Protein AF-A0A6C0C0B2-F1 (afdb_monomer_lite)

Foldseek 3Di:
DPPVLVVLVVVLVVLVVLLVVLLVQLVVLQVVLVVCVPVDLVSSLVSLVSSLVSLVVSLVSLVVNLVVLVVVLVVVVVDPVSNVVSVVSSVVSVVSNVVSVVSNVVSVVVNVVSVVD

Sequence (117 aa):
MDDTHKNIIMFYHTTLRNVGLYTSISFGALGYSRYYRGKSQSYNIGLIIVGLMFNLIAFIINYYFLDDMKSLLHAYKENPDASESLDKWMLIPQVVIVLQISLFLFGTYTLFKNIRQ

Organism: NCBI:txid1070528

Secondary structure (DSSP, 8-state):
-HHHHHHHHHHHHHHHHHHHHHHHHHHHHHHHHHHTTTT-HHHHHHHHHHHHHHHHHHHHHHHHHHHHHHHHHHHTTT-HHHHHHHHHHHHHHHHHHHHHHHHHHHHHHHHHHHHH-

Radius of gyration: 18.19 Å; chains: 1; bounding box: 47×22×54 Å

Structure (mmCIF, N/CA/C/O backbone):
data_AF-A0A6C0C0B2-F1
#
_entry.id   AF-A0A6C0C0B2-F1
#
loop_
_atom_site.group_PDB
_atom_site.id
_atom_site.type_symbol
_atom_site.label_atom_id
_atom_site.label_alt_id
_atom_site.label_comp_id
_atom_site.label_asym_id
_atom_site.label_entity_id
_atom_site.label_seq_id
_atom_site.pdbx_PDB_ins_code
_atom_site.Cartn_x
_atom_site.Cartn_y
_atom_site.Cartn_z
_atom_site.occupancy
_atom_site.B_iso_or_equiv
_atom_site.auth_seq_id
_atom_site.auth_comp_id
_atom_site.auth_asym_id
_atom_site.auth_atom_id
_atom_site.pdbx_PDB_model_num
ATOM 1 N N . MET A 1 1 ? 24.454 -4.643 -20.099 1.00 52.69 1 MET A N 1
ATOM 2 C CA . MET A 1 1 ? 23.109 -5.260 -20.027 1.00 52.69 1 MET A CA 1
ATOM 3 C C . MET A 1 1 ? 22.762 -5.739 -18.614 1.00 52.69 1 MET A C 1
ATOM 5 O O . MET A 1 1 ? 21.592 -5.679 -18.270 1.00 52.69 1 MET A O 1
ATOM 9 N N . ASP A 1 2 ? 23.743 -6.129 -17.788 1.00 63.12 2 ASP A N 1
ATOM 10 C CA . ASP A 1 2 ? 23.536 -6.631 -16.413 1.00 63.12 2 ASP A CA 1
ATOM 11 C C . ASP A 1 2 ? 23.046 -5.559 -15.407 1.00 63.12 2 ASP A C 1
ATOM 13 O O . ASP A 1 2 ? 22.065 -5.764 -14.692 1.00 63.12 2 ASP A O 1
ATOM 17 N N . ASP A 1 3 ? 23.643 -4.360 -15.414 1.00 75.88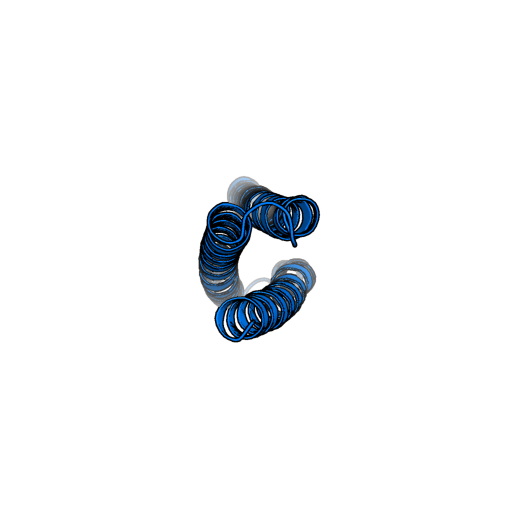 3 ASP A N 1
ATOM 18 C CA . ASP A 1 3 ? 23.354 -3.334 -14.394 1.00 7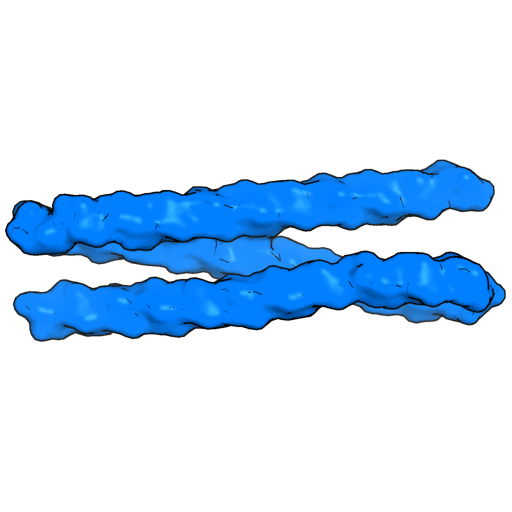5.88 3 ASP A CA 1
ATOM 19 C C . ASP A 1 3 ? 21.918 -2.793 -14.441 1.00 75.88 3 ASP A C 1
ATOM 21 O O . ASP A 1 3 ? 21.278 -2.608 -13.406 1.00 75.88 3 ASP A O 1
ATOM 25 N N . THR A 1 4 ? 21.373 -2.559 -15.637 1.00 75.25 4 THR A N 1
ATOM 26 C CA . THR A 1 4 ? 20.016 -2.018 -15.793 1.00 75.25 4 THR A CA 1
ATOM 27 C C . THR A 1 4 ? 18.958 -3.011 -15.318 1.00 75.25 4 THR A C 1
ATOM 29 O O . THR A 1 4 ? 18.034 -2.627 -14.603 1.00 75.25 4 THR A O 1
ATOM 32 N N . HIS A 1 5 ? 19.115 -4.294 -15.653 1.00 74.38 5 HIS A N 1
ATOM 33 C CA . HIS A 1 5 ? 18.207 -5.350 -15.206 1.00 74.38 5 HIS A CA 1
ATOM 34 C C . HIS A 1 5 ? 18.257 -5.521 -13.681 1.00 74.38 5 HIS A C 1
ATOM 36 O O . HIS A 1 5 ? 17.222 -5.542 -13.012 1.00 74.38 5 HIS A O 1
ATOM 42 N N . LYS A 1 6 ? 19.469 -5.535 -13.115 1.00 81.31 6 LYS A N 1
ATOM 43 C CA . LYS A 1 6 ? 19.694 -5.581 -11.668 1.00 81.31 6 LYS A CA 1
ATOM 44 C C . LYS A 1 6 ? 19.057 -4.395 -10.940 1.00 81.31 6 LYS A C 1
ATOM 46 O O . LYS A 1 6 ? 18.427 -4.589 -9.901 1.00 81.31 6 LYS A O 1
ATOM 51 N N . ASN A 1 7 ? 19.174 -3.184 -11.484 1.00 83.12 7 ASN A N 1
ATOM 52 C CA . ASN A 1 7 ? 18.570 -1.984 -10.900 1.00 83.12 7 ASN A CA 1
ATOM 53 C C . ASN A 1 7 ? 17.037 -2.040 -10.917 1.00 83.12 7 ASN A C 1
ATOM 55 O O . ASN A 1 7 ? 16.413 -1.664 -9.927 1.00 83.12 7 ASN A O 1
ATOM 59 N N . ILE A 1 8 ? 16.429 -2.563 -11.987 1.00 82.12 8 ILE A N 1
ATOM 60 C CA . ILE A 1 8 ? 14.972 -2.752 -12.075 1.00 82.12 8 ILE A CA 1
ATOM 61 C C . ILE A 1 8 ? 14.492 -3.754 -11.018 1.00 82.12 8 ILE A C 1
ATOM 63 O O . ILE A 1 8 ? 13.527 -3.479 -10.308 1.00 82.12 8 ILE A O 1
ATOM 67 N N . ILE A 1 9 ? 15.185 -4.884 -10.853 1.00 83.31 9 ILE A N 1
ATOM 68 C CA . ILE A 1 9 ? 14.850 -5.882 -9.824 1.00 83.31 9 ILE A CA 1
ATOM 69 C C . ILE A 1 9 ? 15.029 -5.305 -8.412 1.00 83.31 9 ILE A C 1
ATOM 71 O O . ILE A 1 9 ? 14.203 -5.527 -7.525 1.00 83.31 9 ILE A O 1
ATOM 75 N N . MET A 1 10 ? 16.089 -4.528 -8.183 1.00 88.00 10 MET A N 1
ATOM 76 C CA . MET A 1 10 ? 16.324 -3.884 -6.891 1.00 88.00 10 MET A CA 1
ATOM 77 C C . MET A 1 10 ? 15.243 -2.848 -6.566 1.00 88.00 10 MET A C 1
ATOM 79 O O . MET A 1 10 ? 14.731 -2.827 -5.442 1.00 88.00 10 MET A O 1
ATOM 83 N N . PHE A 1 11 ? 14.866 -2.024 -7.548 1.00 87.12 11 PHE A N 1
ATOM 84 C CA . PHE A 1 11 ? 13.743 -1.098 -7.439 1.00 87.12 11 PHE A CA 1
ATOM 85 C C . PHE A 1 11 ? 12.451 -1.856 -7.130 1.00 87.12 11 PHE A C 1
ATOM 87 O O . PHE A 1 11 ? 11.748 -1.499 -6.187 1.00 87.12 11 PHE A O 1
ATOM 94 N N . TYR A 1 12 ? 12.203 -2.965 -7.833 1.00 89.19 12 TYR A N 1
ATOM 95 C CA . TYR A 1 12 ? 11.045 -3.818 -7.605 1.00 89.19 12 TYR A CA 1
ATOM 96 C C . TYR A 1 12 ? 10.952 -4.297 -6.151 1.00 89.19 12 TYR A C 1
ATOM 98 O O . TYR A 1 12 ? 9.954 -4.056 -5.470 1.00 89.19 12 TYR A O 1
ATOM 106 N N . HIS A 1 13 ? 12.010 -4.928 -5.637 1.00 89.75 13 HIS A N 1
ATOM 107 C CA . HIS A 1 13 ? 12.016 -5.445 -4.268 1.00 89.75 13 HIS A CA 1
ATOM 108 C C . HIS A 1 13 ? 11.905 -4.339 -3.218 1.00 89.75 13 HIS A C 1
ATOM 110 O O . HIS A 1 13 ? 11.220 -4.514 -2.207 1.00 89.75 13 HIS A O 1
ATOM 116 N N . THR A 1 14 ? 12.558 -3.199 -3.449 1.00 92.38 14 THR A N 1
ATOM 117 C CA . THR A 1 14 ? 12.525 -2.061 -2.522 1.00 92.38 14 THR A CA 1
ATOM 118 C C . THR A 1 14 ? 11.125 -1.463 -2.446 1.00 92.38 14 THR A C 1
ATOM 120 O O . THR A 1 14 ? 10.603 -1.244 -1.350 1.00 92.38 14 THR A O 1
ATOM 123 N N . THR A 1 15 ? 10.475 -1.268 -3.592 1.00 92.12 15 THR A N 1
ATOM 124 C CA . THR A 1 15 ? 9.113 -0.739 -3.643 1.00 92.12 15 THR A CA 1
ATOM 125 C C . THR A 1 15 ? 8.116 -1.718 -3.034 1.00 92.12 15 THR A C 1
ATOM 127 O O . THR A 1 15 ? 7.322 -1.317 -2.183 1.00 92.12 15 THR A O 1
ATOM 130 N N . LEU A 1 16 ? 8.218 -3.014 -3.347 1.00 91.19 16 LEU A N 1
ATOM 131 C CA . LEU A 1 16 ? 7.380 -4.048 -2.735 1.00 91.19 16 LEU A CA 1
ATOM 132 C C . LEU A 1 16 ? 7.517 -4.064 -1.202 1.00 91.19 16 LEU A C 1
ATOM 134 O O . LEU A 1 16 ? 6.519 -4.146 -0.485 1.00 91.19 16 LEU A O 1
ATOM 138 N N . ARG A 1 17 ? 8.744 -3.941 -0.681 1.00 92.50 17 ARG A N 1
ATOM 139 C CA . ARG A 1 17 ? 8.999 -3.854 0.763 1.00 92.50 17 ARG A CA 1
ATOM 140 C C . ARG A 1 17 ? 8.333 -2.628 1.383 1.00 92.50 17 ARG A C 1
ATOM 142 O O . ARG A 1 17 ? 7.746 -2.752 2.456 1.00 92.50 17 ARG A O 1
ATOM 149 N N . ASN A 1 18 ? 8.409 -1.470 0.728 1.00 93.94 18 ASN A N 1
ATOM 150 C CA . ASN A 1 18 ? 7.762 -0.247 1.208 1.00 93.94 18 ASN A CA 1
ATOM 151 C C . ASN A 1 18 ? 6.240 -0.407 1.239 1.00 93.94 18 ASN A C 1
ATOM 153 O O . ASN A 1 18 ? 5.612 -0.129 2.259 1.00 93.94 18 ASN A O 1
ATOM 157 N N . VAL A 1 19 ? 5.652 -0.934 0.163 1.00 94.56 19 VAL A N 1
ATOM 158 C CA . VAL A 1 19 ? 4.217 -1.238 0.096 1.00 94.56 19 VAL A CA 1
ATOM 159 C C . VAL A 1 19 ? 3.808 -2.191 1.224 1.00 94.56 19 VAL A C 1
ATOM 161 O O . VAL A 1 19 ? 2.823 -1.935 1.922 1.00 94.56 19 VAL A O 1
ATOM 164 N N . GLY A 1 20 ? 4.587 -3.251 1.455 1.00 93.19 20 GLY A N 1
ATOM 165 C CA . GLY A 1 20 ? 4.381 -4.184 2.560 1.00 93.19 20 GLY A CA 1
ATOM 166 C C . GLY A 1 20 ? 4.434 -3.498 3.926 1.00 93.19 20 GLY A C 1
ATOM 167 O O . GLY A 1 20 ? 3.509 -3.655 4.717 1.00 93.19 20 GLY A O 1
ATOM 168 N N . LEU A 1 21 ? 5.455 -2.673 4.178 1.00 95.25 21 LEU A N 1
ATOM 169 C CA . LEU A 1 21 ? 5.637 -1.947 5.438 1.00 95.25 21 LEU A CA 1
ATOM 170 C C . LEU A 1 21 ? 4.439 -1.045 5.761 1.00 95.25 21 LEU A C 1
ATOM 172 O O . LEU A 1 21 ? 3.878 -1.132 6.854 1.00 95.25 21 LEU A O 1
ATOM 176 N N . TYR A 1 22 ? 4.011 -0.212 4.810 1.00 94.44 22 TYR A N 1
ATOM 177 C CA . TYR A 1 22 ? 2.866 0.679 5.008 1.00 94.44 22 TYR A CA 1
ATOM 178 C C . TYR A 1 22 ? 1.557 -0.095 5.199 1.00 94.44 22 TYR A C 1
ATOM 180 O O . TYR A 1 22 ? 0.740 0.262 6.052 1.00 94.44 22 TYR A O 1
ATOM 188 N N . THR A 1 23 ? 1.386 -1.205 4.475 1.00 93.69 23 THR A N 1
ATOM 189 C CA . THR A 1 23 ? 0.226 -2.091 4.639 1.00 93.69 23 THR A CA 1
ATOM 190 C C . THR A 1 23 ? 0.226 -2.758 6.021 1.00 93.69 23 THR A C 1
ATOM 192 O O . THR A 1 23 ? -0.818 -2.821 6.667 1.00 93.69 23 THR A O 1
ATOM 195 N N . SER A 1 24 ? 1.381 -3.196 6.536 1.00 94.69 24 SER A N 1
ATOM 196 C CA . SER A 1 24 ? 1.502 -3.767 7.885 1.00 94.69 24 SER A CA 1
ATOM 197 C C . SER A 1 24 ? 1.193 -2.748 8.980 1.00 94.69 24 SER A C 1
ATOM 199 O O . SER A 1 24 ? 0.483 -3.080 9.929 1.00 94.69 24 SER A O 1
ATOM 201 N N . ILE A 1 25 ? 1.668 -1.505 8.844 1.00 94.38 25 ILE A N 1
ATOM 202 C CA . ILE A 1 25 ? 1.347 -0.422 9.788 1.00 94.38 25 ILE A CA 1
ATOM 203 C C . ILE A 1 25 ? -0.158 -0.143 9.774 1.00 94.38 25 ILE A C 1
ATOM 205 O O . ILE A 1 25 ? -0.773 -0.033 10.836 1.00 94.38 25 ILE A O 1
ATOM 209 N N . SER A 1 26 ? -0.769 -0.094 8.587 1.00 94.12 26 SER A N 1
ATOM 210 C CA . SER A 1 26 ? -2.217 0.052 8.445 1.00 94.12 26 SER A CA 1
ATOM 211 C C . SER A 1 26 ? -2.984 -1.057 9.171 1.00 94.12 26 SER A C 1
ATOM 213 O O . SER A 1 26 ? -3.853 -0.778 10.003 1.00 94.12 26 SER A O 1
ATOM 215 N N . PHE A 1 27 ? -2.623 -2.317 8.913 1.00 92.38 27 PHE A N 1
ATOM 216 C CA . PHE A 1 27 ? -3.234 -3.479 9.554 1.00 92.38 27 PHE A CA 1
ATOM 217 C C . PHE A 1 27 ? -3.060 -3.450 11.075 1.00 92.38 27 PHE A C 1
ATOM 219 O O . PHE A 1 27 ? -4.006 -3.739 11.809 1.00 92.38 27 PHE A O 1
ATOM 226 N N . GLY A 1 28 ? -1.872 -3.068 11.550 1.00 93.81 28 GLY A N 1
ATOM 227 C CA . GLY A 1 28 ? -1.568 -2.908 12.968 1.00 93.81 28 GLY A CA 1
ATOM 228 C C . GLY A 1 28 ? -2.438 -1.840 13.627 1.00 93.81 28 GLY A C 1
ATOM 229 O O . GLY A 1 28 ? -3.034 -2.102 14.668 1.00 93.81 28 GLY A O 1
ATOM 230 N N . ALA A 1 29 ? -2.591 -0.673 12.997 1.00 92.44 29 ALA A N 1
ATOM 231 C CA . ALA A 1 29 ? -3.441 0.404 13.500 1.00 92.44 29 ALA A CA 1
ATOM 232 C C . ALA A 1 29 ? -4.924 -0.008 13.554 1.00 92.44 29 ALA A C 1
ATOM 234 O O . ALA A 1 29 ? -5.578 0.179 14.582 1.00 92.44 29 ALA A O 1
ATOM 235 N N . LEU A 1 30 ? -5.440 -0.649 12.498 1.00 90.75 30 LEU A N 1
ATOM 236 C CA . LEU A 1 30 ? -6.809 -1.183 12.457 1.00 90.75 30 LEU A CA 1
ATOM 237 C C . LEU A 1 30 ? -7.032 -2.306 13.481 1.00 90.75 30 LEU A C 1
ATOM 239 O O . LEU A 1 30 ? -8.107 -2.412 14.070 1.00 90.75 30 LEU A O 1
ATOM 243 N N . GLY A 1 31 ? -6.030 -3.157 13.705 1.00 90.50 31 GLY A N 1
ATOM 244 C CA . GLY A 1 31 ? -6.068 -4.201 14.726 1.00 90.50 31 GLY A CA 1
ATOM 245 C C . GLY A 1 31 ? -6.066 -3.615 16.137 1.00 90.50 31 GLY A C 1
ATOM 246 O O . GLY A 1 31 ? -6.897 -3.986 16.964 1.00 90.50 31 GLY A O 1
ATOM 247 N N . TYR A 1 32 ? -5.185 -2.648 16.395 1.00 90.44 32 TYR A N 1
ATOM 248 C CA . TYR A 1 32 ? -5.058 -1.981 17.688 1.00 90.44 32 TYR A CA 1
ATOM 249 C C . TYR A 1 32 ? -6.294 -1.144 18.034 1.00 90.44 32 TYR A C 1
ATOM 251 O O . TYR A 1 32 ? -6.711 -1.103 19.191 1.00 90.44 32 TYR A O 1
ATOM 259 N N . SER A 1 33 ? -6.967 -0.565 17.034 1.00 88.56 33 SER A N 1
ATOM 260 C CA . SER A 1 33 ? -8.239 0.133 17.243 1.00 88.56 33 SER A CA 1
ATOM 261 C C . SER A 1 33 ? -9.300 -0.780 17.880 1.00 88.56 33 SER A C 1
ATOM 263 O O . SER A 1 33 ? -10.067 -0.339 18.738 1.00 88.56 33 SER A O 1
ATOM 265 N N . ARG A 1 34 ? -9.301 -2.084 17.546 1.00 84.62 34 ARG A N 1
ATOM 266 C CA . ARG A 1 34 ? -10.241 -3.063 18.121 1.00 84.62 34 ARG A CA 1
ATOM 267 C C . ARG A 1 34 ? -10.048 -3.248 19.621 1.00 84.62 34 ARG A C 1
ATOM 269 O O . ARG A 1 34 ? -11.038 -3.452 20.314 1.00 84.62 34 ARG A O 1
ATOM 276 N N . TYR A 1 35 ? -8.819 -3.136 20.125 1.00 87.19 35 TYR A N 1
ATOM 277 C CA . TYR A 1 35 ? -8.537 -3.221 21.562 1.00 87.19 35 TYR A CA 1
ATOM 278 C C . TYR A 1 35 ? -9.179 -2.065 22.351 1.00 87.19 35 TYR A C 1
ATOM 280 O O . TYR A 1 35 ? -9.606 -2.247 23.492 1.00 87.19 35 TYR A O 1
ATOM 288 N N . TYR A 1 36 ? -9.295 -0.885 21.734 1.00 83.69 36 TYR A N 1
ATOM 289 C CA . TYR A 1 36 ? -9.916 0.300 22.338 1.00 83.69 36 TYR A CA 1
ATOM 290 C C . TYR A 1 36 ? -11.427 0.409 22.108 1.00 83.69 36 TYR A C 1
ATOM 292 O O . TYR A 1 36 ? -12.062 1.331 22.632 1.00 83.69 36 TYR A O 1
ATOM 300 N N . ARG A 1 37 ? -12.031 -0.527 21.367 1.00 78.44 37 ARG A N 1
ATOM 301 C CA . ARG A 1 37 ? -13.476 -0.542 21.125 1.00 78.44 37 ARG A CA 1
ATOM 302 C C . ARG A 1 37 ? -14.226 -0.703 22.454 1.00 78.44 37 ARG A C 1
ATOM 304 O O . ARG A 1 37 ? -14.021 -1.675 23.170 1.00 78.44 37 ARG A O 1
ATOM 311 N N . GLY A 1 38 ? -15.073 0.270 22.788 1.00 75.31 38 GLY A N 1
ATOM 312 C CA . GLY A 1 38 ? -15.833 0.305 24.045 1.00 75.31 38 GLY A CA 1
ATOM 313 C C . GLY A 1 38 ? -15.087 0.886 25.256 1.00 75.31 38 GLY A C 1
ATOM 314 O O . GLY A 1 38 ? -15.728 1.145 26.267 1.00 75.31 38 GLY A O 1
ATOM 315 N N . LYS A 1 39 ? -13.771 1.142 25.165 1.00 81.75 39 LYS A N 1
ATOM 316 C CA . LYS A 1 39 ? -13.011 1.856 26.212 1.00 81.75 39 LYS A CA 1
ATOM 317 C C . LYS A 1 39 ? -12.934 3.353 25.937 1.00 81.75 39 LYS A C 1
ATOM 319 O O . LYS A 1 39 ? -13.248 4.162 26.799 1.00 81.75 39 LYS A O 1
ATOM 324 N N . SER A 1 40 ? -12.500 3.723 24.732 1.00 84.12 40 SER A N 1
ATOM 325 C CA . SER A 1 40 ? -12.459 5.120 24.308 1.00 84.12 40 SER A CA 1
ATOM 326 C C . SER A 1 40 ? -12.738 5.243 22.817 1.00 84.12 40 SER A C 1
ATOM 328 O O . SER A 1 40 ? -11.965 4.780 21.974 1.00 84.12 40 SER A O 1
ATOM 330 N N . GLN A 1 41 ? -13.862 5.883 22.501 1.00 82.81 41 GLN A N 1
ATOM 331 C CA . GLN A 1 41 ? -14.335 6.063 21.132 1.00 82.81 41 GLN A CA 1
ATOM 332 C C . GLN A 1 41 ? -13.370 6.928 20.312 1.00 82.81 41 GLN A C 1
ATOM 334 O O . GLN A 1 41 ? -13.046 6.563 19.183 1.00 82.81 41 GLN A O 1
ATOM 339 N N . SER A 1 42 ? -12.825 7.997 20.902 1.00 85.00 42 SER A N 1
ATOM 340 C CA . SER A 1 42 ? -11.879 8.900 20.234 1.00 85.00 42 SER A CA 1
ATOM 341 C C . SER A 1 42 ? -10.591 8.191 19.809 1.00 85.00 42 SER A C 1
ATOM 343 O O . SER A 1 42 ? -10.153 8.353 18.671 1.00 85.00 42 SER A O 1
ATOM 345 N N . TYR A 1 43 ? -10.011 7.350 20.676 1.00 86.81 43 TYR A N 1
ATOM 346 C CA . TYR A 1 43 ? -8.799 6.590 20.341 1.00 86.81 43 TYR A CA 1
ATOM 347 C C . TYR A 1 43 ? -9.057 5.536 19.263 1.00 86.81 43 TYR A C 1
ATOM 349 O O . TYR A 1 43 ? -8.254 5.384 18.346 1.00 86.81 43 TYR A O 1
ATOM 357 N N . ASN A 1 44 ? -10.189 4.833 19.333 1.00 88.69 44 ASN A N 1
ATOM 358 C CA . ASN A 1 44 ? -10.565 3.859 18.311 1.00 88.69 44 ASN A CA 1
ATOM 359 C C . ASN A 1 44 ? -10.748 4.527 16.935 1.00 88.69 44 ASN A C 1
ATOM 361 O O . ASN A 1 44 ? -10.169 4.066 15.955 1.00 88.69 44 ASN A O 1
ATOM 365 N N . ILE A 1 45 ? -11.484 5.641 16.861 1.00 88.94 45 ILE A N 1
ATOM 366 C CA . ILE A 1 45 ? -11.677 6.396 15.612 1.00 88.94 45 ILE A CA 1
ATOM 367 C C . ILE A 1 45 ? -10.337 6.920 15.080 1.00 88.94 45 ILE A C 1
ATOM 369 O O . ILE A 1 45 ? -10.039 6.731 13.901 1.00 88.94 45 ILE A O 1
ATOM 373 N N . GLY A 1 46 ? -9.502 7.506 15.944 1.00 90.69 46 GLY A N 1
ATOM 374 C CA . GLY A 1 46 ? -8.183 8.011 15.560 1.00 90.69 46 GLY A CA 1
ATOM 375 C C . GLY A 1 46 ? -7.285 6.925 14.964 1.00 90.69 46 GLY A C 1
ATOM 376 O O . GLY A 1 46 ? -6.703 7.119 13.900 1.00 90.69 46 GLY A O 1
ATOM 377 N N . LEU A 1 47 ? -7.231 5.746 15.588 1.00 91.06 47 LEU A N 1
ATOM 378 C CA . LEU A 1 47 ? -6.446 4.614 15.089 1.00 91.06 47 LEU A CA 1
ATOM 379 C C . LEU A 1 47 ? -6.978 4.060 13.761 1.00 91.06 47 LEU A C 1
ATOM 381 O O . LEU A 1 47 ? -6.182 3.687 12.900 1.00 91.06 47 LEU A O 1
ATOM 385 N N . ILE A 1 48 ? -8.301 4.046 13.556 1.00 91.38 48 ILE A N 1
ATOM 386 C CA . ILE A 1 48 ? -8.891 3.661 12.264 1.00 91.38 48 ILE A CA 1
ATOM 387 C C . ILE A 1 48 ? -8.480 4.651 11.170 1.00 91.38 48 ILE A C 1
ATOM 389 O O . ILE A 1 48 ? -8.085 4.223 10.088 1.00 91.38 48 ILE A O 1
ATOM 393 N N . ILE A 1 49 ? -8.530 5.958 11.450 1.00 92.62 49 ILE A N 1
ATOM 394 C CA . ILE A 1 49 ? -8.118 7.003 10.500 1.00 92.62 49 ILE A CA 1
ATOM 395 C C . ILE A 1 49 ? -6.637 6.849 10.148 1.00 92.62 49 ILE A C 1
ATOM 397 O O . ILE A 1 49 ? -6.296 6.817 8.968 1.00 92.62 49 ILE A O 1
ATOM 401 N N . VAL A 1 50 ? -5.766 6.678 11.148 1.00 94.00 50 VAL A N 1
ATOM 402 C CA . VAL A 1 50 ? -4.330 6.438 10.931 1.00 94.00 50 VAL A CA 1
ATOM 403 C C . VAL A 1 50 ? -4.112 5.191 10.070 1.00 94.00 50 VAL A C 1
ATOM 405 O O . VAL A 1 50 ? -3.342 5.228 9.110 1.00 94.00 50 VAL A O 1
ATOM 408 N N . GLY A 1 51 ? -4.834 4.104 10.353 1.00 93.94 51 GLY A N 1
ATOM 409 C CA . GLY A 1 51 ? -4.776 2.887 9.550 1.00 93.94 51 GLY A CA 1
ATOM 410 C C . GLY A 1 51 ? -5.196 3.111 8.097 1.00 93.94 51 GLY A C 1
ATOM 411 O O . GLY A 1 51 ? -4.514 2.653 7.180 1.00 93.94 51 GLY A O 1
ATOM 412 N N . LEU A 1 52 ? -6.275 3.860 7.865 1.00 93.88 52 LEU A N 1
ATOM 413 C CA . LEU A 1 52 ? -6.743 4.207 6.523 1.00 93.88 52 LEU A CA 1
ATOM 414 C C . LEU A 1 52 ? -5.749 5.096 5.767 1.00 93.88 52 LEU A C 1
ATOM 416 O O . LEU A 1 52 ? -5.519 4.857 4.583 1.00 93.88 52 LEU A O 1
ATOM 420 N N . MET A 1 53 ? -5.122 6.066 6.438 1.00 95.38 53 MET A N 1
ATOM 421 C CA . MET A 1 53 ? -4.098 6.926 5.835 1.00 95.38 53 MET A CA 1
ATOM 422 C C . MET A 1 53 ? -2.883 6.120 5.378 1.00 95.38 53 MET A C 1
ATOM 424 O O . MET A 1 53 ? -2.444 6.263 4.239 1.00 95.38 53 MET A O 1
ATOM 428 N N . PHE A 1 54 ? -2.365 5.228 6.226 1.00 95.81 54 PHE A N 1
ATOM 429 C CA . PHE A 1 54 ? -1.240 4.374 5.847 1.00 95.81 54 PHE A CA 1
ATOM 430 C C . PHE A 1 54 ? -1.594 3.392 4.727 1.00 95.81 54 PHE A C 1
ATOM 432 O O . PHE A 1 54 ? -0.769 3.163 3.846 1.00 95.81 54 PHE A O 1
ATOM 439 N N . ASN A 1 55 ? -2.825 2.870 4.706 1.00 95.12 55 ASN A N 1
ATOM 440 C CA . ASN A 1 55 ? -3.288 2.038 3.595 1.00 95.12 55 ASN A CA 1
ATOM 441 C C . ASN A 1 55 ? -3.348 2.832 2.285 1.00 95.12 55 ASN A C 1
ATOM 443 O O . ASN A 1 55 ? -2.952 2.330 1.240 1.00 95.12 55 ASN A O 1
ATOM 447 N N . LEU A 1 56 ? -3.828 4.079 2.344 1.00 94.94 56 LEU A N 1
ATOM 448 C CA . LEU A 1 56 ? -3.911 4.955 1.179 1.00 94.94 56 LEU A CA 1
ATOM 449 C C . LEU A 1 56 ? -2.518 5.272 0.626 1.00 94.94 56 LEU A C 1
ATOM 451 O O . LEU A 1 56 ? -2.309 5.186 -0.577 1.00 94.94 56 LEU A O 1
ATOM 455 N N . ILE A 1 57 ? -1.549 5.565 1.497 1.00 94.56 57 ILE A N 1
ATOM 456 C CA . ILE A 1 57 ? -0.149 5.764 1.094 1.00 94.56 57 ILE A CA 1
ATOM 457 C C . ILE A 1 57 ? 0.400 4.495 0.430 1.00 94.56 57 ILE A C 1
ATOM 459 O O . ILE A 1 57 ? 0.986 4.572 -0.649 1.00 94.56 57 ILE A O 1
ATOM 463 N N . ALA A 1 58 ? 0.169 3.322 1.031 1.00 94.69 58 ALA A N 1
ATOM 464 C CA . ALA A 1 58 ? 0.595 2.043 0.467 1.00 94.69 58 ALA A CA 1
ATOM 465 C C . ALA A 1 58 ? -0.016 1.791 -0.921 1.00 94.69 58 ALA A C 1
ATOM 467 O O . ALA A 1 58 ? 0.670 1.298 -1.815 1.00 94.69 58 ALA A O 1
ATOM 468 N N . PHE A 1 59 ? -1.292 2.142 -1.095 1.00 94.69 59 PHE A N 1
ATOM 469 C CA . PHE A 1 59 ? -2.007 2.032 -2.361 1.00 94.69 59 PHE A CA 1
ATOM 470 C C . PHE A 1 59 ? -1.428 2.965 -3.423 1.00 94.69 59 PHE A C 1
ATOM 472 O O . PHE A 1 59 ? -1.169 2.519 -4.535 1.00 94.69 59 PHE A O 1
ATOM 479 N N . ILE A 1 60 ? -1.172 4.232 -3.086 1.00 94.75 60 ILE A N 1
ATOM 480 C CA . ILE A 1 60 ? -0.599 5.211 -4.020 1.00 94.75 60 ILE A CA 1
ATOM 481 C C . ILE A 1 60 ? 0.781 4.751 -4.503 1.00 94.75 60 ILE A C 1
ATOM 483 O O . ILE A 1 60 ? 1.038 4.750 -5.705 1.00 94.75 60 ILE A O 1
ATOM 487 N N . ILE A 1 61 ? 1.650 4.310 -3.586 1.00 93.69 61 ILE A N 1
ATOM 488 C CA . ILE A 1 61 ? 2.980 3.792 -3.941 1.00 93.69 61 ILE A CA 1
ATOM 489 C C . ILE A 1 61 ? 2.845 2.594 -4.886 1.00 93.69 61 ILE A C 1
ATOM 491 O O . ILE A 1 61 ? 3.519 2.542 -5.910 1.00 93.69 61 ILE A O 1
ATOM 495 N N . ASN A 1 62 ? 1.962 1.647 -4.566 1.00 93.75 62 ASN A N 1
ATOM 496 C CA . ASN A 1 62 ? 1.768 0.443 -5.369 1.00 93.75 62 ASN A CA 1
ATOM 497 C C . ASN A 1 62 ? 1.141 0.739 -6.746 1.00 93.75 62 ASN A C 1
ATOM 499 O O . ASN A 1 62 ? 1.477 0.093 -7.735 1.00 93.75 62 ASN A O 1
ATOM 50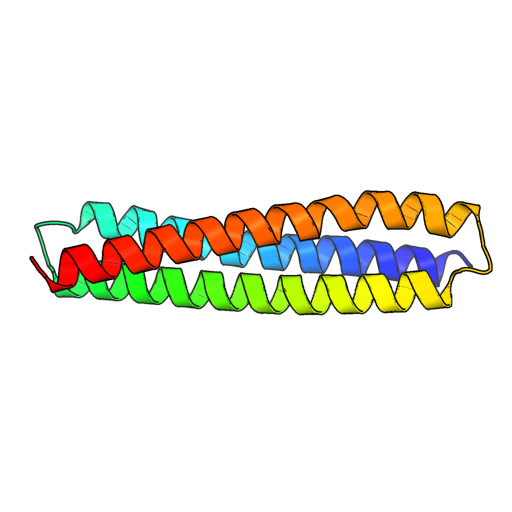3 N N . TYR A 1 63 ? 0.259 1.738 -6.822 1.00 93.44 63 TYR A N 1
ATOM 504 C CA . TYR A 1 63 ? -0.348 2.197 -8.068 1.00 93.44 63 TYR A CA 1
ATOM 505 C C . TYR A 1 63 ? 0.698 2.794 -9.015 1.00 93.44 63 TYR A C 1
ATOM 507 O O . TYR A 1 63 ? 0.809 2.339 -10.152 1.00 93.44 63 TYR A O 1
ATOM 515 N N . TYR A 1 64 ? 1.499 3.753 -8.536 1.00 93.06 64 TYR A N 1
ATOM 516 C CA . TYR A 1 64 ? 2.568 4.347 -9.345 1.00 93.06 64 TYR A CA 1
ATOM 517 C C . TYR A 1 64 ? 3.621 3.316 -9.736 1.00 93.06 64 TYR A C 1
ATOM 519 O O . TYR A 1 64 ? 4.047 3.270 -10.882 1.00 93.06 64 TYR A O 1
ATOM 527 N N . PHE A 1 65 ? 3.967 2.417 -8.819 1.00 92.00 65 PHE A N 1
ATOM 528 C CA . PHE A 1 65 ? 4.891 1.331 -9.105 1.00 92.00 65 PHE A CA 1
ATOM 529 C C . PHE A 1 65 ? 4.436 0.444 -10.267 1.00 92.00 65 PHE A C 1
ATOM 531 O O . PHE A 1 65 ? 5.227 0.083 -11.137 1.00 92.00 65 PHE A O 1
ATOM 538 N N . LEU A 1 66 ? 3.152 0.093 -10.292 1.00 90.38 66 LEU A N 1
ATOM 539 C CA . LEU A 1 66 ? 2.579 -0.737 -11.341 1.00 90.38 66 LEU A CA 1
ATOM 540 C C . LEU A 1 66 ? 2.527 -0.003 -12.690 1.00 90.38 66 LEU A C 1
ATOM 542 O O . LEU A 1 66 ? 2.709 -0.637 -13.731 1.00 90.38 66 LEU A O 1
ATOM 546 N N . ASP A 1 67 ? 2.299 1.310 -12.675 1.00 90.38 67 ASP A N 1
ATOM 547 C CA . ASP A 1 67 ? 2.346 2.165 -13.865 1.00 90.38 67 ASP A CA 1
ATOM 548 C C . ASP A 1 67 ? 3.772 2.285 -14.434 1.00 90.38 67 ASP A C 1
ATOM 550 O O . ASP A 1 67 ? 3.996 2.062 -15.629 1.00 90.38 67 ASP A O 1
ATOM 554 N N . ASP A 1 68 ? 4.758 2.500 -13.561 1.00 88.31 68 ASP A N 1
ATOM 555 C CA . ASP A 1 68 ? 6.178 2.538 -13.918 1.00 88.31 68 ASP A CA 1
ATOM 556 C C . ASP A 1 68 ? 6.636 1.195 -14.506 1.00 88.31 68 ASP A C 1
ATOM 558 O O . ASP A 1 68 ? 7.289 1.152 -15.551 1.00 88.31 68 ASP A O 1
ATOM 562 N N . MET A 1 69 ? 6.250 0.072 -13.890 1.00 85.94 69 MET A N 1
ATOM 563 C CA . MET A 1 69 ? 6.581 -1.265 -14.395 1.00 85.94 69 MET A CA 1
ATOM 564 C C . MET A 1 69 ? 5.989 -1.540 -15.779 1.00 85.94 69 MET A C 1
ATOM 566 O O . MET A 1 69 ? 6.677 -2.102 -16.632 1.00 85.94 69 MET A O 1
ATOM 570 N N . LYS A 1 70 ? 4.738 -1.136 -16.028 1.00 85.31 70 LYS A N 1
ATOM 571 C CA . LYS A 1 70 ? 4.103 -1.265 -17.350 1.00 85.31 70 LYS A CA 1
ATOM 572 C C . LYS A 1 70 ? 4.828 -0.440 -18.404 1.00 85.31 70 LYS A C 1
ATOM 574 O O . LYS A 1 70 ? 5.057 -0.925 -19.513 1.00 85.31 70 LYS A O 1
ATOM 579 N N . SER A 1 71 ? 5.200 0.786 -18.049 1.00 84.38 71 SER A N 1
ATOM 580 C CA . SER A 1 71 ? 5.937 1.694 -18.927 1.00 84.38 71 SER A CA 1
ATOM 581 C C . SER A 1 71 ? 7.313 1.127 -19.283 1.00 84.38 71 SER A C 1
ATOM 583 O O . SER A 1 71 ? 7.697 1.121 -20.453 1.00 84.38 71 SER A O 1
ATOM 585 N N . LEU A 1 72 ? 8.018 0.553 -18.302 1.00 80.50 72 LEU A N 1
ATOM 586 C CA . LEU A 1 72 ? 9.283 -0.147 -18.522 1.00 80.50 72 LEU A CA 1
ATOM 587 C C . LEU A 1 72 ? 9.095 -1.387 -19.404 1.00 80.50 72 LEU A C 1
ATOM 589 O O . LEU A 1 72 ? 9.809 -1.539 -20.390 1.00 80.50 72 LEU A O 1
ATOM 593 N N . LEU A 1 73 ? 8.109 -2.243 -19.124 1.00 78.31 73 LEU A N 1
ATOM 594 C CA . LEU A 1 73 ? 7.830 -3.429 -19.942 1.00 78.31 73 LEU A CA 1
ATOM 595 C C . LEU A 1 73 ? 7.575 -3.060 -21.412 1.00 78.31 73 LEU A C 1
ATOM 597 O O . LEU A 1 73 ? 8.075 -3.728 -22.316 1.00 78.31 73 LEU A O 1
ATOM 601 N N . HIS A 1 74 ? 6.835 -1.975 -21.657 1.00 76.62 74 HIS A N 1
ATOM 602 C CA . HIS A 1 74 ? 6.567 -1.496 -23.009 1.00 76.62 74 HIS A CA 1
ATOM 603 C C . HIS A 1 74 ? 7.834 -1.002 -23.722 1.00 76.62 74 HIS A C 1
ATOM 605 O O . HIS A 1 74 ? 7.978 -1.225 -24.922 1.00 76.62 74 HIS A O 1
ATOM 611 N N . ALA A 1 75 ? 8.766 -0.377 -22.997 1.00 75.44 75 ALA A N 1
ATOM 612 C CA . ALA A 1 75 ? 10.045 0.077 -23.542 1.00 75.44 75 ALA A CA 1
ATOM 613 C C . ALA A 1 75 ? 11.012 -1.079 -23.869 1.00 75.44 75 ALA A C 1
ATOM 615 O O . ALA A 1 75 ? 11.812 -0.960 -24.791 1.00 75.44 75 ALA A O 1
ATOM 616 N N . TYR A 1 76 ? 10.922 -2.211 -23.160 1.00 70.06 76 TYR A N 1
ATOM 617 C CA . TYR A 1 76 ? 11.797 -3.381 -23.347 1.00 70.06 76 TYR A CA 1
ATOM 618 C C . TYR A 1 76 ? 11.229 -4.466 -24.279 1.00 70.06 76 TYR A C 1
ATOM 620 O O . TYR A 1 76 ? 11.823 -5.540 -24.395 1.00 70.06 76 TYR A O 1
ATOM 628 N N . LYS A 1 77 ? 10.121 -4.190 -24.984 1.00 66.25 77 LYS A N 1
ATOM 629 C CA . LYS A 1 77 ? 9.423 -5.129 -25.889 1.00 66.25 77 LYS A CA 1
ATOM 630 C C . LYS A 1 77 ? 10.291 -5.752 -26.994 1.00 66.25 77 LYS A C 1
ATOM 632 O O . LYS A 1 77 ? 9.874 -6.740 -27.586 1.00 66.25 77 LYS A O 1
ATOM 637 N N . GLU A 1 78 ? 11.469 -5.199 -27.275 1.00 63.66 78 GLU A N 1
ATOM 638 C CA . GLU A 1 78 ? 12.415 -5.743 -28.258 1.00 63.66 78 GLU A CA 1
ATOM 639 C C . GLU A 1 78 ? 13.171 -6.995 -27.769 1.00 63.66 78 GLU A C 1
ATOM 641 O O . GLU A 1 78 ? 13.749 -7.705 -28.586 1.00 63.66 78 GLU A O 1
ATOM 646 N N . ASN A 1 79 ? 13.143 -7.312 -26.466 1.00 65.06 79 ASN A N 1
ATOM 647 C CA . ASN A 1 79 ? 13.785 -8.506 -25.905 1.00 65.06 79 ASN A CA 1
ATOM 648 C C . ASN A 1 79 ? 12.736 -9.505 -25.370 1.00 65.06 79 ASN A C 1
ATOM 650 O O . ASN A 1 79 ? 12.245 -9.319 -24.251 1.00 65.06 79 ASN A O 1
ATOM 654 N N . PRO A 1 80 ? 12.400 -10.575 -26.118 1.00 62.78 80 PRO A N 1
ATOM 655 C CA . PRO A 1 80 ? 11.339 -11.516 -25.739 1.00 62.78 80 PRO A CA 1
ATOM 656 C C . PRO A 1 80 ? 11.588 -12.236 -24.398 1.00 62.78 80 PRO A C 1
ATOM 658 O O . PRO A 1 80 ? 10.653 -12.401 -23.616 1.00 62.78 80 PRO A O 1
ATOM 661 N N . ASP A 1 81 ? 12.839 -12.570 -24.062 1.00 64.38 81 ASP A N 1
ATOM 662 C CA . ASP A 1 81 ? 13.168 -13.245 -22.790 1.00 64.38 81 ASP A CA 1
ATOM 663 C C . ASP A 1 81 ? 13.010 -12.326 -21.561 1.00 64.38 81 ASP A C 1
ATOM 665 O O . ASP A 1 81 ? 12.652 -12.762 -20.460 1.00 64.38 81 ASP A O 1
ATOM 669 N N . ALA A 1 82 ? 13.247 -11.022 -21.740 1.00 62.03 82 ALA A N 1
ATOM 670 C CA . ALA A 1 82 ? 13.099 -10.033 -20.676 1.00 62.03 82 ALA A CA 1
ATOM 671 C C . ALA A 1 82 ? 11.622 -9.729 -20.389 1.00 62.03 82 ALA A C 1
ATOM 673 O O . ALA A 1 82 ? 11.264 -9.486 -19.233 1.00 62.03 82 ALA A O 1
ATOM 674 N N . SER A 1 83 ? 10.759 -9.773 -21.412 1.00 64.94 83 SER A N 1
ATOM 675 C CA . SER A 1 83 ? 9.337 -9.477 -21.233 1.00 64.94 83 SER A CA 1
ATOM 676 C C . SER A 1 83 ? 8.620 -10.560 -20.430 1.00 64.94 83 SER A C 1
ATOM 678 O O . SER A 1 83 ? 7.831 -10.228 -19.552 1.00 64.94 83 SER 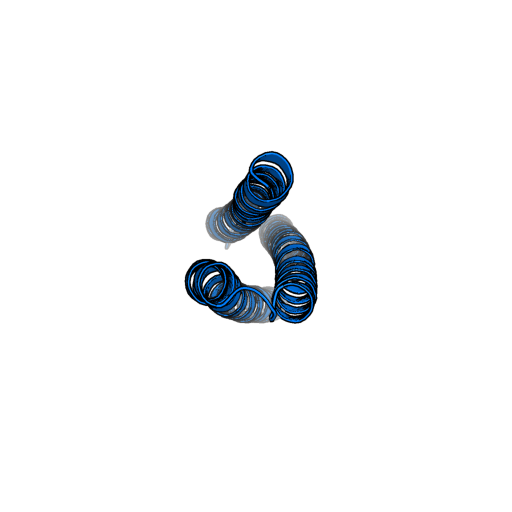A O 1
ATOM 680 N N . GLU A 1 84 ? 8.918 -11.843 -20.669 1.00 69.25 84 GLU A N 1
ATOM 681 C CA . GLU A 1 84 ? 8.263 -12.944 -19.944 1.00 69.25 84 GLU A CA 1
ATOM 682 C C . GLU A 1 84 ? 8.634 -12.955 -18.452 1.00 69.25 84 GLU A C 1
ATOM 684 O O . GLU A 1 84 ? 7.795 -13.205 -17.582 1.00 69.25 84 GLU A O 1
ATOM 689 N N . SER A 1 85 ? 9.893 -12.642 -18.137 1.00 67.25 85 SER A N 1
ATOM 690 C CA . SER A 1 85 ? 10.349 -12.553 -16.749 1.00 67.25 85 SER A CA 1
ATOM 691 C C . SER A 1 85 ? 9.682 -11.389 -16.015 1.00 67.25 85 SER A C 1
ATOM 693 O O . SER A 1 85 ? 9.232 -11.568 -14.887 1.00 67.25 85 SER A O 1
ATOM 695 N N . LEU A 1 86 ? 9.574 -10.215 -16.647 1.00 69.25 86 LEU A N 1
ATOM 696 C CA . LEU A 1 86 ? 8.965 -9.018 -16.052 1.00 69.25 86 LEU A CA 1
ATOM 697 C C . LEU A 1 86 ? 7.448 -9.145 -15.856 1.00 69.25 86 LEU A C 1
ATOM 699 O O . LEU A 1 86 ? 6.931 -8.671 -14.844 1.00 69.25 86 LEU A O 1
ATOM 703 N N . ASP A 1 87 ? 6.750 -9.824 -16.768 1.00 73.56 87 ASP A N 1
ATOM 704 C CA . ASP A 1 87 ? 5.298 -10.022 -16.688 1.00 73.56 87 ASP A CA 1
ATOM 705 C C . ASP A 1 87 ? 4.896 -10.827 -15.436 1.00 73.56 87 ASP A C 1
ATOM 707 O O . ASP A 1 87 ? 3.962 -10.468 -14.715 1.00 73.56 87 ASP A O 1
ATOM 711 N N . LYS A 1 88 ? 5.693 -11.844 -15.067 1.00 79.19 88 LYS A N 1
ATOM 712 C CA . LYS A 1 88 ? 5.492 -12.623 -13.827 1.00 79.19 88 LYS A CA 1
ATOM 713 C C . LYS A 1 88 ? 5.557 -11.748 -12.571 1.00 79.19 88 LYS A C 1
ATOM 715 O O . LYS A 1 88 ? 4.770 -11.939 -11.642 1.00 79.19 88 LYS A O 1
ATOM 720 N N . TRP A 1 89 ? 6.461 -10.769 -12.537 1.00 80.19 89 TRP A N 1
ATOM 721 C CA . TRP A 1 89 ? 6.623 -9.873 -11.389 1.00 80.19 89 TRP A CA 1
ATOM 722 C C . TRP A 1 89 ? 5.487 -8.850 -11.261 1.00 80.19 89 TRP A C 1
ATOM 724 O O . TRP A 1 89 ? 5.224 -8.376 -10.159 1.00 80.19 89 TRP A O 1
ATOM 734 N N . MET A 1 90 ? 4.752 -8.549 -12.336 1.00 83.38 90 MET A N 1
ATOM 735 C CA . MET A 1 90 ? 3.622 -7.610 -12.299 1.00 83.38 90 MET A CA 1
ATOM 736 C C . MET A 1 90 ? 2.368 -8.165 -11.613 1.00 83.38 90 MET A C 1
ATOM 738 O O . MET A 1 90 ? 1.521 -7.389 -11.161 1.00 83.38 90 MET A O 1
ATOM 742 N N . LEU A 1 91 ? 2.247 -9.489 -11.490 1.00 86.94 91 LEU A N 1
ATOM 743 C CA . LEU A 1 91 ? 1.106 -10.126 -10.833 1.00 86.94 91 LEU A CA 1
ATOM 744 C C . LEU A 1 91 ? 1.048 -9.792 -9.334 1.00 86.94 91 LEU A C 1
ATOM 746 O O . LEU A 1 91 ? -0.032 -9.583 -8.782 1.00 86.94 91 LEU A O 1
ATOM 750 N N . ILE A 1 92 ? 2.202 -9.694 -8.668 1.00 89.44 92 ILE A N 1
ATOM 751 C CA . ILE A 1 92 ? 2.254 -9.465 -7.220 1.00 89.44 92 ILE A CA 1
ATOM 752 C C . ILE A 1 92 ? 1.711 -8.064 -6.858 1.00 89.44 92 ILE A C 1
ATOM 754 O O . ILE A 1 92 ? 0.787 -7.999 -6.043 1.00 89.44 92 ILE A O 1
ATOM 758 N N . PRO A 1 93 ? 2.173 -6.947 -7.462 1.00 90.00 93 PRO A N 1
ATOM 759 C CA . PRO A 1 93 ? 1.610 -5.614 -7.218 1.00 90.00 93 PRO A CA 1
ATOM 760 C C . PRO A 1 93 ? 0.101 -5.530 -7.465 1.00 90.00 93 PRO A C 1
ATOM 762 O O . PRO A 1 93 ? -0.612 -4.925 -6.664 1.00 90.00 93 PRO A O 1
ATOM 765 N N . GLN A 1 94 ? -0.404 -6.191 -8.516 1.00 90.31 94 GLN A N 1
ATOM 766 C CA . GLN A 1 94 ? -1.838 -6.246 -8.833 1.00 90.31 94 GLN A CA 1
ATOM 767 C C . GLN A 1 94 ? -2.649 -6.889 -7.707 1.00 90.31 94 GLN A C 1
ATOM 769 O O . GLN A 1 94 ? -3.649 -6.327 -7.258 1.00 90.31 94 GLN A O 1
ATOM 774 N N . VAL A 1 95 ? -2.200 -8.043 -7.210 1.00 92.19 95 VAL A N 1
ATOM 775 C CA . VAL A 1 95 ? -2.850 -8.726 -6.084 1.00 92.19 95 VAL A CA 1
ATOM 776 C C . VAL A 1 95 ? -2.816 -7.848 -4.831 1.00 92.19 95 VAL A C 1
ATOM 778 O O . VAL A 1 95 ? -3.817 -7.745 -4.119 1.00 92.19 95 VAL A O 1
ATOM 781 N N . VAL A 1 96 ? -1.702 -7.157 -4.576 1.00 93.31 96 VAL A N 1
ATOM 782 C CA . VAL A 1 96 ? -1.579 -6.254 -3.424 1.00 93.31 96 VAL A CA 1
ATOM 783 C C . VAL A 1 96 ? -2.548 -5.070 -3.525 1.00 93.31 96 VAL A C 1
ATOM 785 O O . VAL A 1 96 ? -3.160 -4.723 -2.517 1.00 93.31 96 VAL A O 1
ATOM 788 N N . ILE A 1 97 ? -2.781 -4.509 -4.719 1.00 93.06 97 ILE A N 1
ATOM 789 C CA . ILE A 1 97 ? -3.806 -3.471 -4.932 1.00 93.06 97 ILE A CA 1
ATOM 790 C C . ILE A 1 97 ? -5.191 -3.986 -4.521 1.00 93.06 97 ILE A C 1
ATOM 792 O O . ILE A 1 97 ? -5.911 -3.306 -3.790 1.00 93.06 97 ILE A O 1
ATOM 796 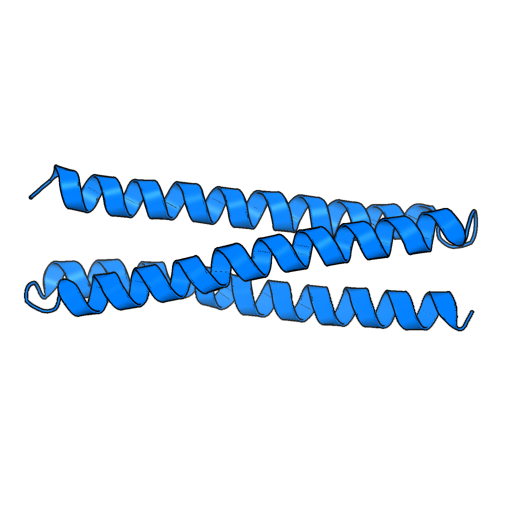N N . VAL A 1 98 ? -5.564 -5.200 -4.940 1.00 93.44 98 VAL A N 1
ATOM 797 C CA . VAL A 1 98 ? -6.865 -5.800 -4.588 1.00 93.44 98 VAL A CA 1
ATOM 798 C C . VAL A 1 98 ? -7.008 -5.962 -3.070 1.00 93.44 98 VAL A C 1
ATOM 800 O O . VAL A 1 98 ? -8.058 -5.644 -2.500 1.00 93.44 98 VAL A O 1
ATOM 803 N N . LEU A 1 99 ? -5.943 -6.396 -2.390 1.00 93.06 99 LEU A N 1
ATOM 804 C CA . LEU A 1 99 ? -5.915 -6.500 -0.929 1.00 93.06 99 LEU A CA 1
ATOM 805 C C . LEU A 1 99 ? -6.044 -5.130 -0.249 1.00 93.06 99 LEU A C 1
ATOM 807 O O . LEU A 1 99 ? -6.814 -4.990 0.700 1.00 93.06 99 LEU A O 1
ATOM 811 N N . GLN A 1 100 ? -5.343 -4.110 -0.744 1.0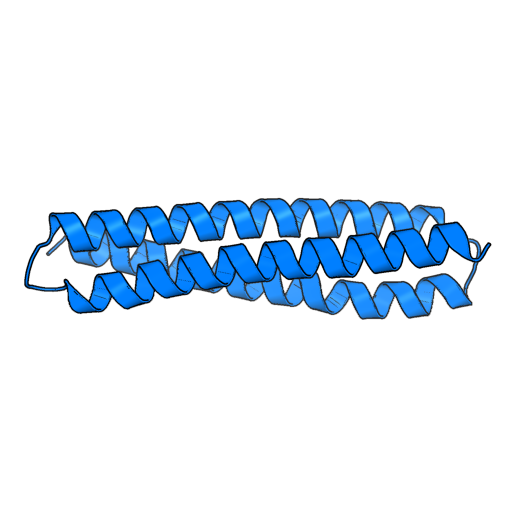0 93.69 100 GLN A N 1
ATOM 812 C CA . GLN A 1 100 ? -5.405 -2.747 -0.213 1.00 93.69 100 GLN A CA 1
ATOM 813 C C . GLN A 1 100 ? -6.794 -2.129 -0.383 1.00 93.69 100 GLN A C 1
ATOM 815 O O . GLN A 1 100 ? -7.306 -1.533 0.565 1.00 93.69 100 GLN A O 1
ATOM 820 N N . ILE A 1 101 ? -7.442 -2.321 -1.538 1.00 94.00 101 ILE A N 1
ATOM 821 C CA . ILE A 1 101 ? -8.833 -1.896 -1.769 1.00 94.00 101 ILE A CA 1
ATOM 822 C C . ILE A 1 101 ? -9.761 -2.586 -0.768 1.00 94.00 101 ILE A C 1
ATOM 824 O O . ILE A 1 101 ? -10.568 -1.926 -0.113 1.00 94.00 101 ILE A O 1
ATOM 828 N N . SER A 1 102 ? -9.607 -3.899 -0.592 1.00 93.44 102 SER A N 1
ATOM 829 C CA . SER A 1 102 ? -10.402 -4.673 0.367 1.00 93.44 102 SER A CA 1
ATOM 830 C C . SER A 1 102 ? -10.229 -4.139 1.793 1.00 93.44 102 SER A C 1
ATOM 832 O O . SER A 1 102 ? -11.212 -3.897 2.495 1.00 93.44 102 SER A O 1
ATOM 834 N N . LEU A 1 103 ? -8.988 -3.871 2.213 1.00 92.50 103 LEU A N 1
ATOM 835 C CA . LEU A 1 103 ? -8.689 -3.269 3.514 1.00 92.50 103 LEU A CA 1
ATOM 836 C C . LEU A 1 103 ? -9.286 -1.877 3.673 1.00 92.50 103 LEU A C 1
ATOM 838 O O . LEU A 1 103 ? -9.800 -1.549 4.741 1.00 92.50 103 LEU A O 1
ATOM 842 N N . PHE A 1 104 ? -9.247 -1.069 2.617 1.00 93.44 104 PHE A N 1
ATOM 843 C CA . PHE A 1 104 ? -9.807 0.272 2.630 1.00 93.44 104 PHE A CA 1
ATOM 844 C C . PHE A 1 104 ? -11.330 0.230 2.806 1.00 93.44 104 PHE A C 1
ATOM 846 O O . PHE A 1 104 ? -11.879 0.946 3.646 1.00 93.44 104 PHE A O 1
ATOM 853 N N . LEU A 1 105 ? -12.016 -0.671 2.097 1.00 93.94 105 LEU A N 1
ATOM 854 C CA . LEU A 1 105 ? -13.456 -0.893 2.251 1.00 93.94 105 LEU A CA 1
ATOM 855 C C . LEU A 1 105 ? -13.808 -1.370 3.667 1.00 93.94 105 LEU A C 1
ATOM 857 O O . LEU A 1 105 ? -14.713 -0.825 4.298 1.00 93.94 105 LEU A O 1
ATOM 861 N N . PHE A 1 106 ? -13.063 -2.330 4.223 1.00 91.94 106 PHE A N 1
ATOM 862 C CA . PHE A 1 106 ? -13.297 -2.792 5.594 1.00 91.94 106 PHE A CA 1
ATOM 863 C C . PHE A 1 106 ? -13.015 -1.712 6.644 1.00 91.94 106 PHE A C 1
ATOM 865 O O . PHE A 1 106 ? -13.762 -1.587 7.622 1.00 91.94 106 PHE A O 1
ATOM 872 N N . GLY A 1 107 ? -11.953 -0.926 6.460 1.00 90.19 107 GLY A N 1
ATOM 873 C CA . GLY A 1 107 ? -11.589 0.167 7.355 1.00 90.19 107 GLY A CA 1
ATOM 874 C C . GLY A 1 107 ? -12.630 1.285 7.341 1.00 90.19 107 GLY A C 1
ATOM 875 O O . GLY A 1 107 ? -13.085 1.707 8.404 1.00 90.19 107 GLY A O 1
ATOM 876 N N . THR A 1 108 ? -13.086 1.704 6.158 1.00 92.12 108 THR A N 1
ATOM 877 C CA . THR A 1 108 ? -14.135 2.727 6.018 1.00 92.12 108 THR A CA 1
ATOM 878 C C . THR A 1 108 ? -15.477 2.239 6.559 1.00 92.12 108 THR A C 1
ATOM 880 O O . THR A 1 108 ? -16.106 2.951 7.338 1.00 92.12 108 THR A O 1
ATOM 883 N N . TYR A 1 109 ? -15.885 1.000 6.269 1.00 92.38 109 TYR A N 1
ATOM 884 C CA . TYR A 1 109 ? -17.077 0.396 6.875 1.00 92.38 109 TYR A CA 1
ATOM 885 C C . TYR A 1 109 ? -17.002 0.390 8.410 1.00 92.38 109 TYR A C 1
ATOM 887 O O . TYR A 1 109 ? -17.957 0.753 9.102 1.00 92.38 109 TYR A O 1
ATOM 895 N N . THR A 1 110 ? -15.841 0.025 8.960 1.00 89.31 110 THR A N 1
ATOM 896 C CA . THR A 1 110 ? -15.608 0.032 10.408 1.00 89.31 110 THR A CA 1
ATOM 897 C C . THR A 1 110 ? -15.695 1.447 10.980 1.00 89.31 110 THR A C 1
ATOM 899 O O . THR A 1 110 ? -16.270 1.625 12.055 1.00 89.31 110 THR A O 1
ATOM 902 N N . LEU A 1 111 ? -15.175 2.452 10.274 1.00 90.12 111 LEU A N 1
ATOM 903 C CA . LEU A 1 111 ? -15.273 3.856 10.665 1.00 90.12 111 LEU A CA 1
ATOM 904 C C . LEU A 1 111 ? -16.737 4.317 10.719 1.00 90.12 111 LEU A C 1
ATOM 906 O O . LEU A 1 111 ? -17.183 4.785 11.764 1.00 90.12 111 LEU A O 1
ATOM 910 N N . PHE A 1 112 ? -17.507 4.095 9.647 1.00 90.56 112 PHE A N 1
ATOM 911 C CA . PHE A 1 112 ? -18.930 4.451 9.587 1.00 90.56 112 PHE A CA 1
ATOM 912 C C . PHE A 1 112 ? -19.739 3.805 10.712 1.00 90.56 112 PHE A C 1
ATOM 914 O O . PHE A 1 112 ? -20.564 4.463 11.345 1.00 90.56 112 PHE A O 1
ATOM 921 N N . LYS A 1 113 ? -19.474 2.527 11.006 1.00 87.75 113 LYS A N 1
ATOM 922 C CA . LYS A 1 113 ? -20.141 1.825 12.104 1.00 87.75 113 LYS A CA 1
ATOM 923 C C . LYS A 1 113 ? -19.824 2.439 13.472 1.00 87.75 113 LYS A C 1
ATOM 925 O O . LYS A 1 113 ? -20.735 2.575 14.275 1.00 87.75 113 LYS A O 1
ATOM 930 N N . ASN A 1 114 ? -18.564 2.793 13.743 1.00 84.25 114 ASN A N 1
ATOM 931 C CA . ASN A 1 114 ? -18.161 3.360 15.040 1.00 84.25 114 ASN A CA 1
ATOM 932 C C . ASN A 1 114 ? -18.572 4.833 15.224 1.00 84.25 114 ASN A C 1
ATOM 934 O O . ASN A 1 114 ? -18.622 5.288 16.359 1.00 84.25 114 ASN A O 1
ATOM 938 N N . ILE A 1 115 ? -18.826 5.580 14.143 1.00 84.19 115 ILE A N 1
ATOM 939 C CA . ILE A 1 115 ? -19.363 6.953 14.219 1.00 84.19 115 ILE A CA 1
ATOM 940 C C . ILE A 1 115 ? -20.874 6.940 14.485 1.00 84.19 115 ILE A C 1
ATOM 942 O O . ILE A 1 115 ? -21.393 7.837 15.137 1.00 84.19 115 ILE A O 1
ATOM 946 N N . ARG A 1 116 ? -21.592 5.937 13.963 1.00 73.81 116 ARG A N 1
ATOM 947 C CA . ARG A 1 116 ? -23.047 5.805 14.138 1.00 73.81 116 ARG A CA 1
ATOM 948 C C . ARG A 1 116 ? -23.452 5.194 15.491 1.00 73.81 116 ARG A C 1
ATOM 950 O O . ARG A 1 116 ? -24.627 5.271 15.842 1.00 73.81 116 ARG A O 1
ATOM 957 N N . GLN A 1 117 ? -22.516 4.546 16.185 1.00 59.56 117 GLN A N 1
ATOM 958 C CA . GLN A 1 117 ? -22.673 4.000 17.540 1.00 59.56 117 GLN A CA 1
ATOM 959 C C . GLN A 1 117 ? -22.387 5.064 18.595 1.00 59.56 117 GLN A C 1
ATOM 961 O O . GLN A 1 117 ? -23.125 5.049 19.599 1.00 59.56 117 GLN A O 1
#

pLDDT: mean 85.87, std 9.81, range [52.69, 95.81]